Protein AF-A0A0F8WJ36-F1 (afdb_monomer_lite)

Radius of gyration: 27.22 Å; chains: 1; bounding box: 54×34×67 Å

Structure (mmCIF, N/CA/C/O backbone):
data_AF-A0A0F8WJ36-F1
#
_entry.id   AF-A0A0F8WJ36-F1
#
loop_
_atom_site.group_PDB
_atom_site.id
_atom_site.type_symbol
_atom_site.label_atom_id
_atom_site.label_alt_id
_atom_site.label_comp_id
_atom_site.label_asym_id
_atom_site.label_entity_id
_atom_site.label_seq_id
_atom_site.pdbx_PDB_ins_code
_atom_site.Cartn_x
_atom_site.Cartn_y
_atom_site.Cartn_z
_atom_site.occupancy
_atom_site.B_iso_or_equiv
_atom_site.auth_seq_id
_atom_site.auth_comp_id
_atom_site.auth_asym_id
_atom_site.auth_atom_id
_atom_site.pdbx_PDB_model_num
ATOM 1 N N . SER A 1 1 ? 1.258 4.606 -22.922 1.00 67.69 1 SER A N 1
ATOM 2 C CA . SER A 1 1 ? 2.013 5.870 -22.879 1.00 67.69 1 SER A CA 1
ATOM 3 C C . SER A 1 1 ? 3.452 5.574 -23.246 1.00 67.69 1 SER A C 1
ATOM 5 O O . SER A 1 1 ? 3.884 4.464 -22.955 1.00 67.69 1 SER A O 1
ATOM 7 N N . ALA A 1 2 ? 4.162 6.506 -23.883 1.00 77.12 2 ALA A N 1
ATOM 8 C CA . ALA A 1 2 ? 5.625 6.499 -23.857 1.00 77.12 2 ALA A CA 1
ATOM 9 C C . ALA A 1 2 ? 6.079 7.226 -22.583 1.00 77.12 2 ALA A C 1
ATOM 11 O O . ALA A 1 2 ? 5.442 8.212 -22.193 1.00 77.12 2 ALA A O 1
ATOM 12 N N . VAL A 1 3 ? 7.095 6.696 -21.912 1.00 84.62 3 VAL A N 1
ATOM 13 C CA . VAL A 1 3 ? 7.673 7.235 -20.680 1.00 84.62 3 VAL A CA 1
ATOM 14 C C . VAL A 1 3 ? 9.186 7.197 -20.817 1.00 84.62 3 VAL A C 1
ATOM 16 O O . VAL A 1 3 ? 9.746 6.136 -21.085 1.00 84.62 3 VAL A O 1
ATOM 19 N N . ASP A 1 4 ? 9.829 8.335 -20.578 1.00 86.56 4 ASP A N 1
ATOM 20 C CA . ASP A 1 4 ? 11.285 8.414 -20.531 1.00 86.56 4 ASP A CA 1
ATOM 21 C C . ASP A 1 4 ? 11.765 8.002 -19.140 1.00 86.56 4 ASP A C 1
ATOM 23 O O . ASP A 1 4 ? 11.337 8.557 -18.121 1.00 86.56 4 ASP A O 1
ATOM 27 N N . LEU A 1 5 ? 12.666 7.026 -19.094 1.00 89.12 5 LEU A N 1
ATOM 28 C CA . LEU A 1 5 ? 13.271 6.532 -17.868 1.00 89.12 5 LEU A CA 1
ATOM 29 C C . LEU A 1 5 ? 14.781 6.724 -17.937 1.00 89.12 5 LEU A C 1
ATOM 31 O O . LEU A 1 5 ? 15.457 6.177 -18.803 1.00 89.12 5 LEU A O 1
ATOM 35 N N . THR A 1 6 ? 15.322 7.490 -16.993 1.00 89.88 6 THR A N 1
ATOM 36 C CA . THR A 1 6 ? 16.771 7.574 -16.805 1.00 89.88 6 THR A CA 1
ATOM 37 C C . THR A 1 6 ? 17.245 6.366 -16.009 1.00 89.88 6 THR A C 1
ATOM 39 O O . THR A 1 6 ? 16.792 6.141 -14.885 1.00 89.88 6 THR A O 1
ATOM 42 N N . VAL A 1 7 ? 18.184 5.608 -16.565 1.00 88.75 7 VAL A N 1
ATOM 43 C CA . VAL A 1 7 ? 18.811 4.472 -15.890 1.00 88.75 7 VAL A CA 1
ATOM 44 C C . VAL A 1 7 ? 19.743 5.011 -14.811 1.00 88.75 7 VAL A C 1
ATOM 46 O O . VAL A 1 7 ? 20.735 5.677 -15.103 1.00 88.75 7 VAL A O 1
ATOM 49 N N . VAL A 1 8 ? 19.424 4.764 -13.542 1.00 89.12 8 VAL A N 1
ATOM 50 C CA . VAL A 1 8 ? 20.198 5.319 -12.417 1.00 89.12 8 VAL A CA 1
ATOM 51 C C . VAL A 1 8 ? 21.334 4.382 -12.020 1.00 89.12 8 VAL A C 1
ATOM 53 O O . VAL A 1 8 ? 22.428 4.837 -11.689 1.00 89.12 8 VAL A O 1
ATOM 56 N N . GLU A 1 9 ? 21.092 3.075 -12.079 1.00 91.25 9 GLU A N 1
ATOM 57 C CA . GLU A 1 9 ? 22.050 2.034 -11.716 1.00 91.25 9 GLU A CA 1
ATOM 58 C C . GLU A 1 9 ? 21.708 0.733 -12.458 1.00 91.25 9 GLU A C 1
ATOM 60 O O . GLU A 1 9 ? 20.568 0.517 -12.849 1.00 91.25 9 GLU A O 1
ATOM 65 N N . LEU A 1 10 ? 22.685 -0.143 -12.683 1.00 92.00 10 LEU A N 1
ATOM 66 C CA . LEU A 1 10 ? 22.452 -1.451 -13.307 1.00 92.00 10 LEU A CA 1
ATOM 67 C C . LEU A 1 10 ? 22.218 -2.526 -12.239 1.00 92.00 10 LEU A C 1
ATOM 69 O O . LEU A 1 10 ? 22.740 -2.438 -11.130 1.00 92.00 10 LEU A O 1
ATOM 73 N N . GLY A 1 11 ? 21.464 -3.572 -12.573 1.00 92.31 11 GLY A N 1
ATOM 74 C CA . GLY A 1 11 ? 21.211 -4.703 -11.674 1.00 92.31 11 GLY A CA 1
ATOM 75 C C . GLY A 1 11 ? 20.203 -4.427 -10.553 1.00 92.31 11 GLY A C 1
ATOM 76 O O . GLY A 1 11 ? 20.044 -5.267 -9.666 1.00 92.31 11 GLY A O 1
ATOM 77 N N . ILE A 1 12 ? 19.508 -3.286 -10.595 1.00 93.31 12 ILE A N 1
ATOM 78 C CA . ILE A 1 12 ? 18.406 -2.951 -9.687 1.00 93.31 12 ILE A CA 1
ATOM 79 C C . ILE A 1 12 ? 17.092 -2.786 -10.454 1.00 93.31 12 ILE A C 1
ATOM 81 O O . ILE A 1 12 ? 17.078 -2.458 -11.642 1.00 93.31 12 ILE A O 1
ATOM 85 N N . TRP A 1 13 ? 15.981 -3.000 -9.755 1.00 95.44 13 TRP A N 1
ATOM 86 C CA . TRP A 1 13 ? 14.649 -2.739 -10.290 1.00 95.44 13 TRP A CA 1
ATOM 87 C C . TRP A 1 13 ? 14.355 -1.240 -10.313 1.00 95.44 13 TRP A C 1
ATOM 89 O O . TRP A 1 13 ? 14.558 -0.546 -9.316 1.00 95.44 13 TRP A O 1
ATOM 99 N N . HIS A 1 14 ? 13.840 -0.770 -11.443 1.00 94.12 14 HIS A N 1
ATOM 100 C CA . HIS A 1 14 ? 13.329 0.578 -11.650 1.00 94.12 14 HIS A CA 1
ATOM 101 C C . HIS A 1 14 ? 11.823 0.508 -11.867 1.00 94.12 14 HIS A C 1
ATOM 103 O O . HIS A 1 14 ? 11.325 -0.402 -12.531 1.00 94.12 14 HIS A O 1
ATOM 109 N N . GLU A 1 15 ? 11.103 1.479 -11.322 1.00 94.69 15 GLU A N 1
ATOM 110 C CA . GLU A 1 15 ? 9.662 1.609 -11.505 1.00 94.69 15 GLU A CA 1
ATOM 111 C C . GLU A 1 15 ? 9.346 2.363 -12.798 1.00 94.69 15 GLU A C 1
ATOM 113 O O . GLU A 1 15 ? 9.929 3.412 -13.078 1.00 94.69 15 GLU A O 1
ATOM 118 N N . ILE A 1 16 ? 8.394 1.844 -13.574 1.00 92.94 16 ILE A N 1
ATOM 119 C CA . ILE A 1 16 ? 7.872 2.508 -14.769 1.00 92.94 16 ILE A CA 1
ATOM 120 C C . ILE A 1 16 ? 6.636 3.305 -14.347 1.00 92.94 16 ILE A C 1
ATOM 122 O O . ILE A 1 16 ? 5.550 2.750 -14.169 1.00 92.94 16 ILE A O 1
ATOM 126 N N . LEU A 1 17 ? 6.821 4.610 -14.160 1.00 91.38 17 LEU A N 1
ATOM 127 C CA . LEU A 1 17 ? 5.766 5.528 -13.731 1.00 91.38 17 LEU A CA 1
ATOM 128 C C . LEU A 1 17 ? 4.908 5.955 -14.925 1.00 91.38 17 LEU A C 1
ATOM 130 O O . LEU A 1 17 ? 5.444 6.399 -15.938 1.00 91.38 17 LEU A O 1
ATOM 134 N N . ASP A 1 18 ? 3.581 5.890 -14.814 1.00 87.56 18 ASP A N 1
ATOM 135 C CA . ASP A 1 18 ? 2.716 6.466 -15.842 1.00 87.56 18 ASP A CA 1
ATOM 136 C C . ASP A 1 18 ? 2.836 7.993 -15.857 1.00 87.56 18 ASP A C 1
ATOM 138 O O . ASP A 1 18 ? 2.776 8.667 -14.828 1.00 87.56 18 ASP A O 1
ATOM 142 N N . ALA A 1 19 ? 2.968 8.561 -17.052 1.00 84.06 19 ALA A N 1
ATOM 143 C CA . ALA A 1 19 ? 3.168 9.995 -17.225 1.00 84.06 19 ALA A CA 1
ATOM 144 C C . ALA A 1 19 ? 1.943 10.835 -16.810 1.00 84.06 19 ALA A C 1
ATOM 146 O O . ALA A 1 19 ? 2.072 12.046 -16.616 1.00 84.06 19 ALA A O 1
ATOM 147 N N . ALA A 1 20 ? 0.751 10.233 -16.705 1.00 85.62 20 ALA A N 1
ATOM 148 C CA . ALA A 1 20 ? -0.474 10.959 -16.380 1.00 85.62 20 ALA A CA 1
ATOM 149 C C . ALA A 1 20 ? -0.627 11.243 -14.878 1.00 85.62 20 ALA A C 1
ATOM 151 O O . ALA A 1 20 ? -1.114 12.317 -14.514 1.00 85.62 20 ALA A O 1
ATOM 152 N N . ASP A 1 21 ? -0.229 10.307 -14.014 1.00 85.81 21 ASP A N 1
ATOM 153 C CA . ASP A 1 21 ? -0.456 10.388 -12.566 1.00 85.81 21 ASP A CA 1
ATOM 154 C C . ASP A 1 21 ? 0.748 9.997 -11.693 1.00 85.81 21 ASP A C 1
ATOM 156 O O . ASP A 1 21 ? 0.694 10.170 -10.472 1.00 85.81 21 ASP A O 1
ATOM 160 N N . GLY A 1 22 ? 1.849 9.544 -12.298 1.00 86.50 22 GLY A N 1
ATOM 161 C CA . GLY A 1 22 ? 3.070 9.160 -11.599 1.00 86.50 22 GLY A CA 1
ATOM 162 C C . GLY A 1 22 ? 2.942 7.872 -10.788 1.00 86.50 22 GLY A C 1
ATOM 163 O O . GLY A 1 22 ? 3.703 7.697 -9.838 1.00 86.50 22 GLY A O 1
ATOM 164 N N . GLN A 1 23 ? 1.977 7.005 -11.103 1.00 88.56 23 GLN A N 1
ATOM 165 C CA . GLN A 1 23 ? 1.779 5.716 -10.437 1.00 88.56 23 GLN A CA 1
ATOM 166 C C . GLN A 1 23 ? 2.356 4.559 -11.258 1.00 88.56 23 GLN A C 1
ATOM 168 O O . GLN A 1 23 ? 2.583 4.675 -12.461 1.00 88.56 23 GLN A O 1
ATOM 173 N N . VAL A 1 24 ? 2.570 3.421 -10.598 1.00 90.31 24 VAL A N 1
ATOM 174 C CA . VAL A 1 24 ? 3.025 2.181 -11.238 1.00 90.31 24 VAL A CA 1
ATOM 175 C C . VAL A 1 24 ? 1.836 1.255 -11.470 1.00 90.31 24 VAL A C 1
ATOM 177 O O . VAL A 1 24 ? 1.006 1.054 -10.580 1.00 90.31 24 VAL A O 1
ATOM 180 N N . TYR A 1 25 ? 1.778 0.658 -12.657 1.00 90.19 25 TYR A N 1
ATOM 181 C CA . TYR A 1 25 ? 0.712 -0.249 -13.070 1.00 90.19 25 TYR A CA 1
ATOM 182 C C . TYR A 1 25 ? 1.269 -1.522 -13.687 1.00 90.19 25 TYR A C 1
ATOM 184 O O . TYR A 1 25 ? 2.426 -1.584 -14.099 1.00 90.19 25 TYR A O 1
ATOM 192 N N . ASN A 1 26 ? 0.404 -2.522 -13.829 1.00 91.44 26 ASN A N 1
ATOM 193 C CA . ASN A 1 26 ? 0.688 -3.617 -14.735 1.00 91.44 26 ASN A CA 1
ATOM 194 C C . ASN A 1 26 ? 0.714 -3.119 -16.188 1.00 91.44 26 ASN A C 1
ATOM 196 O O . ASN A 1 26 ? -0.026 -2.217 -16.586 1.00 91.44 26 ASN A O 1
ATOM 200 N N . LEU A 1 27 ? 1.566 -3.734 -16.997 1.00 91.88 27 LEU A N 1
ATOM 201 C CA . LEU A 1 27 ? 1.874 -3.293 -18.349 1.00 91.88 27 LEU A CA 1
ATOM 202 C C . LEU A 1 27 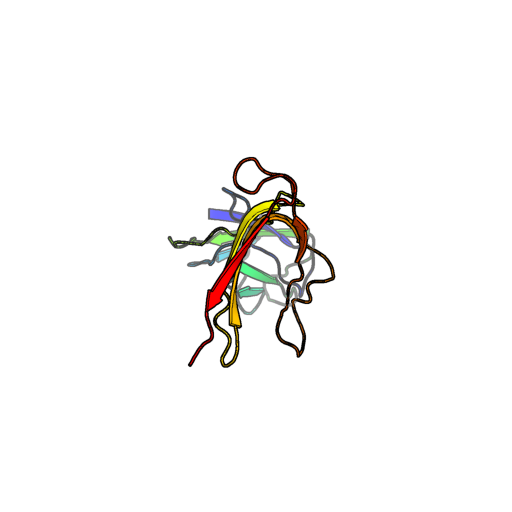? 1.606 -4.409 -19.359 1.00 91.88 27 LEU A C 1
ATOM 204 O O . LEU A 1 27 ? 1.731 -5.599 -19.076 1.00 91.88 27 LEU A O 1
ATOM 208 N N . THR A 1 28 ? 1.255 -4.019 -20.580 1.00 90.75 28 THR A N 1
ATOM 209 C CA . THR A 1 28 ? 1.123 -4.914 -21.735 1.00 90.75 28 THR A CA 1
ATOM 210 C C . THR A 1 28 ? 1.721 -4.263 -22.976 1.00 90.75 28 THR A C 1
ATOM 212 O O . THR A 1 28 ? 1.737 -3.038 -23.087 1.00 90.75 28 THR A O 1
ATOM 215 N N . GLY A 1 29 ? 2.214 -5.077 -23.917 1.00 87.50 29 GLY A N 1
ATOM 216 C CA . GLY A 1 29 ? 2.792 -4.577 -25.170 1.00 87.50 29 GLY A CA 1
ATOM 217 C C . GLY A 1 29 ? 3.960 -3.615 -24.944 1.00 87.50 29 GLY A C 1
ATOM 218 O O . GLY A 1 29 ? 3.964 -2.536 -25.527 1.00 87.50 29 GLY A O 1
ATOM 219 N N . VAL A 1 30 ? 4.883 -3.983 -24.050 1.00 89.12 30 VAL A N 1
ATOM 220 C CA . VAL A 1 30 ? 6.032 -3.148 -23.686 1.00 89.12 30 VAL A CA 1
ATOM 221 C C . VAL A 1 30 ? 7.094 -3.208 -24.781 1.00 89.12 30 VAL A C 1
ATOM 223 O O . VAL A 1 30 ? 7.419 -4.284 -25.281 1.00 89.12 30 VAL A O 1
ATOM 226 N N . SER A 1 31 ? 7.639 -2.050 -25.135 1.00 88.94 31 SER A N 1
ATOM 227 C CA . SER A 1 31 ? 8.828 -1.914 -25.971 1.00 88.94 31 SER A CA 1
ATOM 228 C C . SER A 1 31 ? 9.761 -0.874 -25.370 1.00 88.94 31 SER A C 1
ATOM 230 O O . SER A 1 31 ? 9.295 0.172 -24.917 1.00 88.94 31 SER A O 1
ATOM 232 N N . VAL A 1 32 ? 11.061 -1.158 -25.407 1.00 87.75 32 VAL A N 1
ATOM 233 C CA . VAL A 1 32 ? 12.111 -0.291 -24.868 1.00 87.75 32 VAL A CA 1
ATOM 234 C C . VAL A 1 32 ? 13.059 0.084 -25.999 1.00 87.75 32 VAL A C 1
ATOM 236 O O . VAL A 1 32 ? 13.526 -0.785 -26.742 1.00 87.75 32 VAL A O 1
ATOM 239 N N . THR A 1 33 ? 13.327 1.372 -26.141 1.00 86.19 33 THR A N 1
ATOM 240 C CA . THR A 1 33 ? 14.268 1.919 -27.121 1.00 86.19 33 THR A CA 1
ATOM 241 C C . THR A 1 33 ? 15.182 2.925 -26.450 1.00 86.19 33 THR A C 1
ATOM 243 O O . THR A 1 33 ? 14.787 3.586 -25.496 1.00 86.19 33 THR A O 1
ATOM 246 N N . ASP A 1 34 ? 16.407 3.037 -26.943 1.00 79.75 34 ASP A N 1
ATOM 247 C CA . ASP A 1 34 ? 17.307 4.120 -26.548 1.00 79.75 34 ASP A CA 1
ATOM 248 C C . ASP A 1 34 ? 16.799 5.470 -27.095 1.00 79.75 34 ASP A C 1
ATOM 250 O O . ASP A 1 34 ? 16.344 5.521 -28.242 1.00 79.75 34 ASP A O 1
ATOM 254 N N . ASP A 1 35 ? 16.877 6.552 -26.312 1.00 70.19 35 ASP A N 1
ATOM 255 C CA . ASP A 1 35 ? 16.490 7.924 -26.704 1.00 70.19 35 ASP A CA 1
ATOM 256 C C . ASP A 1 35 ? 17.585 8.613 -27.553 1.00 70.19 35 ASP A C 1
ATOM 258 O O . ASP A 1 35 ? 17.900 9.800 -27.427 1.00 70.19 35 ASP A O 1
ATOM 262 N N . GLU A 1 36 ? 18.217 7.849 -28.445 1.00 71.88 36 GLU A N 1
ATOM 263 C CA . GLU A 1 36 ? 19.211 8.353 -29.386 1.00 71.88 36 GLU A CA 1
ATOM 264 C C . GLU A 1 36 ? 18.596 8.687 -30.756 1.00 71.88 36 GLU A C 1
ATOM 266 O O . GLU A 1 36 ? 17.628 8.091 -31.225 1.00 71.88 36 GLU A O 1
ATOM 271 N N . VAL A 1 37 ? 19.232 9.617 -31.486 1.00 60.03 37 VAL A N 1
ATOM 272 C CA . VAL A 1 37 ? 18.837 10.045 -32.851 1.00 60.03 37 VAL A CA 1
ATOM 273 C C . VAL A 1 37 ? 18.814 8.872 -33.855 1.00 60.03 37 VAL A C 1
ATOM 275 O O . VAL A 1 37 ? 18.252 8.973 -34.948 1.00 60.03 37 VAL A O 1
ATOM 278 N N . SER A 1 38 ? 19.438 7.746 -33.515 1.00 67.38 38 SER A N 1
ATOM 279 C CA . SER A 1 38 ? 19.333 6.467 -34.219 1.00 67.38 38 SER A CA 1
ATOM 280 C C . SER A 1 38 ? 19.119 5.358 -33.186 1.00 67.38 38 SER A C 1
ATOM 282 O O . SER A 1 38 ? 20.095 4.733 -32.780 1.00 67.38 38 SER A O 1
ATOM 284 N N . PRO A 1 39 ? 17.866 5.128 -32.756 1.00 68.88 39 PRO A N 1
ATOM 285 C CA . PRO A 1 39 ? 17.576 4.277 -31.612 1.00 68.88 39 PRO A CA 1
ATOM 286 C C . PRO A 1 39 ? 18.017 2.841 -31.888 1.00 68.88 39 PRO A C 1
ATOM 288 O O . PRO A 1 39 ? 17.654 2.241 -32.910 1.00 68.88 39 PRO A O 1
ATOM 291 N N . VAL A 1 40 ? 18.801 2.284 -30.969 1.00 73.25 40 VAL A N 1
ATOM 292 C CA . VAL A 1 40 ? 19.113 0.856 -30.949 1.00 73.25 40 VAL A CA 1
ATOM 293 C C . VAL A 1 40 ? 17.979 0.145 -30.218 1.00 73.25 40 VAL A C 1
ATOM 295 O O . VAL A 1 40 ? 17.514 0.592 -29.170 1.00 73.25 40 VAL A O 1
ATOM 298 N N . ALA A 1 41 ? 17.487 -0.947 -30.804 1.00 73.31 41 ALA A N 1
ATOM 299 C CA . ALA A 1 41 ? 16.481 -1.767 -30.146 1.00 73.31 41 ALA A CA 1
ATOM 300 C C . ALA A 1 41 ? 17.117 -2.461 -28.939 1.00 73.31 41 ALA A C 1
ATOM 302 O O . ALA A 1 41 ? 18.095 -3.191 -29.098 1.00 73.31 41 ALA A O 1
ATOM 303 N N . ILE A 1 42 ? 16.533 -2.236 -27.768 1.00 86.56 42 ILE A N 1
ATOM 304 C CA . ILE A 1 42 ? 16.932 -2.873 -26.521 1.00 86.56 42 ILE A CA 1
ATOM 305 C C . ILE A 1 42 ? 16.066 -4.129 -26.355 1.00 86.56 42 ILE A C 1
ATOM 307 O O . ILE A 1 42 ? 14.837 -4.072 -26.475 1.00 86.56 42 ILE A O 1
ATOM 311 N N . VAL A 1 43 ? 16.690 -5.281 -26.117 1.00 88.75 43 VAL A N 1
ATOM 312 C CA . VAL A 1 43 ? 16.044 -6.597 -26.194 1.00 88.75 43 VAL A CA 1
ATOM 313 C C . VAL A 1 43 ? 15.790 -7.174 -24.799 1.00 88.75 43 VAL A C 1
ATOM 315 O O . VAL A 1 43 ? 16.682 -7.281 -23.958 1.00 88.75 43 VAL A O 1
ATOM 318 N N . GLU A 1 44 ? 14.547 -7.592 -24.555 1.00 89.94 44 GLU A N 1
ATOM 319 C CA . GLU A 1 44 ? 14.158 -8.264 -23.313 1.00 89.94 44 GLU A CA 1
ATOM 320 C C . GLU A 1 44 ? 14.873 -9.618 -23.166 1.00 89.94 44 GLU A C 1
ATOM 322 O O . GLU A 1 44 ? 14.967 -10.396 -24.115 1.00 89.94 44 GLU A O 1
ATOM 327 N N . ASN A 1 45 ? 15.300 -9.939 -21.947 1.00 91.06 45 ASN A N 1
ATOM 328 C CA . ASN A 1 45 ? 16.129 -11.082 -21.547 1.00 91.06 45 ASN A CA 1
ATOM 329 C C . ASN A 1 45 ? 17.582 -11.053 -22.045 1.00 91.06 45 ASN A C 1
ATOM 331 O O . ASN A 1 45 ? 18.332 -11.976 -21.725 1.00 91.06 45 ASN A O 1
ATOM 335 N N . GLU A 1 46 ? 17.989 -10.018 -22.782 1.00 90.38 46 GLU A N 1
ATOM 336 C CA . GLU A 1 46 ? 19.390 -9.784 -23.148 1.00 90.38 46 GLU A CA 1
ATOM 337 C C . GLU A 1 46 ? 19.922 -8.521 -22.464 1.00 90.38 46 GLU A C 1
ATOM 339 O O . GLU A 1 46 ? 20.923 -8.583 -21.759 1.00 90.38 46 GLU A O 1
ATOM 344 N N . ASP A 1 47 ? 19.212 -7.400 -22.595 1.00 89.25 47 ASP A N 1
ATOM 345 C CA . ASP A 1 47 ? 19.619 -6.105 -22.038 1.00 89.25 47 ASP A CA 1
ATOM 346 C C . ASP A 1 47 ? 18.858 -5.753 -20.746 1.00 89.25 47 ASP A C 1
ATOM 348 O O . ASP A 1 47 ? 19.378 -5.044 -19.877 1.00 89.25 47 ASP A O 1
ATOM 352 N N . TYR A 1 48 ? 17.631 -6.270 -20.597 1.00 92.50 48 TYR A N 1
ATOM 353 C CA . TYR A 1 48 ? 16.783 -6.068 -19.418 1.00 92.50 48 TYR A CA 1
ATOM 354 C C . TYR A 1 48 ? 15.867 -7.257 -19.113 1.00 92.50 48 TYR A C 1
ATOM 356 O O . TYR A 1 48 ? 15.581 -8.072 -19.984 1.00 92.50 48 TYR A O 1
ATOM 364 N N . ILE A 1 49 ? 15.347 -7.332 -17.888 1.00 94.75 49 ILE A N 1
ATOM 365 C CA . ILE A 1 49 ? 14.164 -8.132 -17.535 1.00 94.75 49 ILE A CA 1
ATOM 366 C C . ILE A 1 49 ? 13.023 -7.190 -17.165 1.00 94.75 49 ILE A C 1
ATOM 368 O O . ILE A 1 49 ? 13.222 -6.200 -16.459 1.00 94.75 49 ILE A O 1
ATOM 372 N N . LEU A 1 50 ? 11.820 -7.531 -17.619 1.00 95.00 50 LEU A N 1
ATOM 373 C CA . LEU A 1 50 ? 10.587 -6.825 -17.308 1.00 95.00 50 LEU A CA 1
ATOM 374 C C . LEU A 1 50 ? 9.720 -7.653 -16.352 1.00 95.00 50 LEU A C 1
ATOM 376 O O . LEU A 1 50 ? 9.362 -8.795 -16.637 1.00 95.00 50 LEU A O 1
ATOM 380 N N . ASP A 1 51 ? 9.306 -7.040 -15.249 1.00 96.12 51 ASP A N 1
ATOM 381 C CA . ASP A 1 51 ? 8.165 -7.488 -14.459 1.00 96.12 51 ASP A CA 1
ATOM 382 C C . ASP A 1 51 ? 6.940 -6.661 -14.860 1.00 96.12 51 ASP A C 1
ATOM 384 O O . ASP A 1 51 ? 6.629 -5.612 -14.293 1.00 96.12 51 ASP A O 1
ATOM 388 N N . ALA A 1 52 ? 6.232 -7.147 -15.877 1.00 92.12 52 ALA A N 1
ATOM 389 C CA . ALA A 1 52 ? 5.046 -6.483 -16.402 1.00 92.12 52 ALA A CA 1
ATOM 390 C C . ALA A 1 52 ? 3.860 -6.516 -15.424 1.00 92.12 52 ALA A C 1
ATOM 392 O O . ALA A 1 52 ? 2.907 -5.764 -15.608 1.00 92.12 52 ALA A O 1
ATOM 393 N N . VAL A 1 53 ? 3.879 -7.378 -14.402 1.00 91.25 53 VAL A N 1
ATOM 394 C CA . VAL A 1 53 ? 2.799 -7.457 -13.408 1.00 91.25 53 VAL A CA 1
ATOM 395 C C . VAL A 1 53 ? 2.926 -6.316 -12.407 1.00 91.25 53 VAL A C 1
ATOM 397 O O . VAL A 1 53 ? 1.917 -5.708 -12.058 1.00 91.25 53 VAL A O 1
ATOM 400 N N . HIS A 1 54 ? 4.153 -6.006 -11.991 1.00 91.50 54 HIS A N 1
ATOM 401 C CA . HIS A 1 54 ? 4.437 -4.938 -11.032 1.00 91.50 54 HIS A CA 1
ATOM 402 C C . HIS A 1 54 ? 4.936 -3.642 -11.680 1.00 91.50 54 HIS A C 1
ATOM 404 O O . HIS A 1 54 ? 5.218 -2.697 -10.955 1.00 91.50 54 HIS A O 1
ATOM 410 N N . GLY A 1 55 ? 5.047 -3.581 -13.012 1.00 93.31 55 GLY A N 1
ATOM 411 C CA . GLY A 1 55 ? 5.471 -2.380 -13.737 1.00 93.31 55 GLY A CA 1
ATOM 412 C C . GLY A 1 55 ? 6.931 -2.008 -13.488 1.00 93.31 55 GLY A C 1
ATOM 413 O O . GLY A 1 55 ? 7.256 -0.826 -13.376 1.00 93.31 55 GLY A O 1
ATOM 414 N N . GLN A 1 56 ? 7.807 -3.006 -13.360 1.00 95.44 56 GLN A N 1
ATOM 415 C CA . GLN A 1 56 ? 9.217 -2.805 -13.023 1.00 95.44 56 GLN A CA 1
ATOM 416 C C . GLN A 1 56 ? 10.144 -3.343 -14.110 1.00 95.44 56 GLN A C 1
ATOM 418 O O . GLN A 1 56 ? 9.838 -4.332 -14.773 1.00 95.44 56 GLN A O 1
ATOM 423 N N . ILE A 1 57 ? 11.305 -2.713 -14.267 1.00 94.88 57 ILE A N 1
ATOM 424 C CA . ILE A 1 57 ? 12.332 -3.097 -15.239 1.00 94.88 57 ILE A CA 1
ATOM 425 C C . ILE A 1 57 ? 13.720 -3.109 -14.596 1.00 94.88 57 ILE A C 1
ATOM 427 O O . ILE A 1 57 ? 14.050 -2.247 -13.783 1.00 94.88 57 ILE A O 1
ATOM 431 N N . LEU A 1 58 ? 14.540 -4.094 -14.946 1.00 94.31 58 LEU A N 1
ATOM 432 C CA . LEU A 1 58 ? 15.912 -4.239 -14.462 1.00 94.31 58 LEU A CA 1
ATOM 433 C C . LEU A 1 58 ? 16.858 -4.364 -15.652 1.00 94.31 58 LEU A C 1
ATOM 435 O O . LEU A 1 58 ? 16.679 -5.260 -16.468 1.00 94.31 58 LEU A O 1
ATOM 439 N N . PHE A 1 59 ? 17.875 -3.504 -15.720 1.00 93.50 59 PHE A N 1
ATOM 440 C CA . PHE A 1 59 ? 18.876 -3.474 -16.795 1.00 93.50 59 PHE A CA 1
ATOM 441 C C . PHE A 1 59 ? 20.181 -4.167 -16.382 1.00 93.50 59 PHE A C 1
ATOM 443 O O . PHE A 1 59 ? 20.629 -3.996 -15.245 1.00 93.50 59 PHE A O 1
ATOM 450 N N . PHE A 1 60 ? 20.813 -4.919 -17.289 1.00 88.31 60 PHE A N 1
ATOM 451 C CA . PHE A 1 60 ? 22.042 -5.683 -17.003 1.00 88.31 60 PHE A CA 1
ATOM 452 C C . PHE A 1 60 ? 23.333 -4.982 -17.440 1.00 88.31 60 PHE A C 1
ATOM 454 O O . PHE A 1 60 ? 24.358 -5.113 -16.772 1.00 88.31 60 PHE A O 1
ATOM 461 N N . GLY A 1 61 ? 23.278 -4.202 -18.525 1.00 81.06 61 GLY A N 1
ATOM 462 C CA . GLY A 1 61 ? 24.407 -3.438 -19.076 1.00 81.06 61 GLY A CA 1
ATOM 463 C C . GLY A 1 61 ? 25.523 -4.266 -19.728 1.00 81.06 61 GLY A C 1
ATOM 464 O O . GLY A 1 61 ? 26.530 -3.700 -20.148 1.00 81.06 61 GLY A O 1
ATOM 465 N N . ASP A 1 62 ? 25.370 -5.588 -19.829 1.00 83.31 62 ASP A N 1
ATOM 466 C CA . ASP A 1 62 ? 26.287 -6.511 -20.514 1.00 83.31 62 ASP A CA 1
ATOM 467 C C . ASP A 1 62 ? 25.694 -7.140 -21.791 1.00 83.31 62 ASP A C 1
ATOM 469 O O . ASP A 1 62 ? 26.343 -7.974 -22.432 1.00 83.31 62 ASP A O 1
ATOM 473 N N . GLY A 1 63 ? 24.487 -6.718 -22.177 1.00 77.38 63 GLY A N 1
ATOM 474 C CA . GLY A 1 63 ? 23.805 -7.141 -23.394 1.00 77.38 63 GLY A CA 1
ATOM 475 C C . GLY A 1 63 ? 24.293 -6.432 -24.6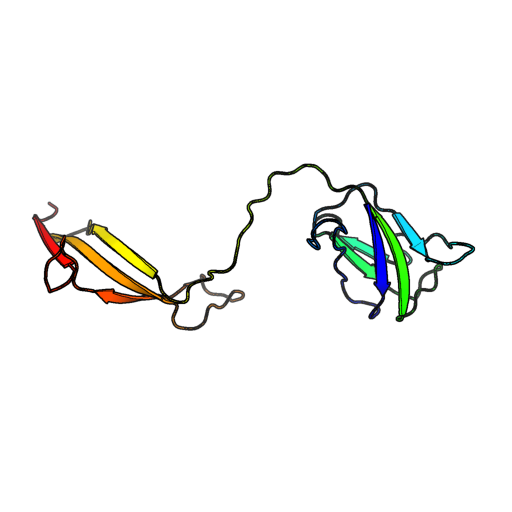72 1.00 77.38 63 GLY A C 1
ATOM 476 O O . GLY A 1 63 ? 25.196 -5.586 -24.636 1.00 77.38 63 GLY A O 1
ATOM 477 N N . PRO A 1 64 ? 23.761 -6.820 -25.848 1.00 76.19 64 PRO A N 1
ATOM 478 C CA .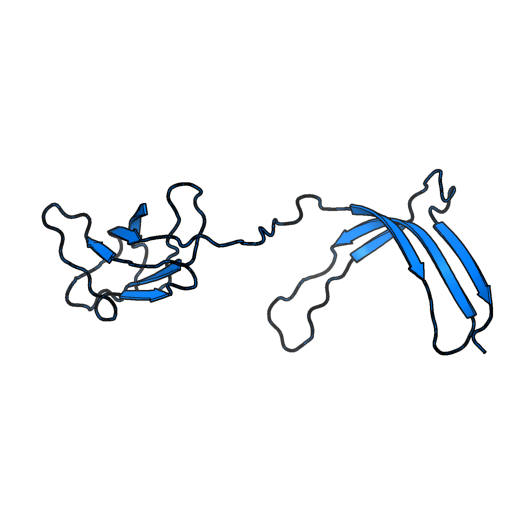 PRO A 1 64 ? 24.133 -6.235 -27.137 1.00 76.19 64 PRO A CA 1
ATOM 479 C C . PRO A 1 64 ? 23.746 -4.755 -27.275 1.00 76.19 64 PRO A C 1
ATOM 481 O O . PRO A 1 64 ? 24.433 -4.020 -27.992 1.00 76.19 64 PRO A O 1
ATOM 484 N N . GLY A 1 65 ? 22.675 -4.322 -26.610 1.00 76.19 65 GLY A N 1
ATOM 485 C CA . GLY A 1 65 ? 22.342 -2.924 -26.387 1.00 76.19 65 GLY A CA 1
ATOM 486 C C . GLY A 1 65 ? 23.068 -2.450 -25.137 1.00 76.19 65 GLY A C 1
ATOM 487 O O . GLY A 1 65 ? 22.597 -2.651 -24.021 1.00 76.19 65 GLY A O 1
ATOM 488 N N . LEU A 1 66 ? 24.246 -1.849 -25.312 1.00 81.31 66 LEU A N 1
ATOM 489 C CA . LEU A 1 66 ? 25.015 -1.335 -24.184 1.00 81.31 66 LEU A CA 1
ATOM 490 C C . LEU A 1 66 ? 24.225 -0.216 -23.496 1.00 81.31 66 LEU A C 1
ATOM 492 O O . LEU A 1 66 ? 24.123 0.874 -24.043 1.00 81.31 66 LEU A O 1
ATOM 496 N N . ILE A 1 67 ? 23.724 -0.499 -22.296 1.00 85.25 67 ILE A N 1
ATOM 497 C CA . ILE A 1 67 ? 23.079 0.476 -21.417 1.00 85.25 67 ILE A CA 1
ATOM 498 C C . ILE A 1 67 ? 24.035 0.780 -20.277 1.00 85.25 67 ILE A C 1
ATOM 500 O O . ILE A 1 67 ? 24.511 -0.128 -19.585 1.00 85.25 67 ILE A O 1
ATOM 504 N N . VAL A 1 68 ? 24.287 2.057 -20.044 1.00 87.62 68 VAL A N 1
ATOM 505 C CA . VAL A 1 68 ? 25.050 2.543 -18.904 1.00 87.62 68 VAL A CA 1
ATOM 506 C C . VAL A 1 68 ? 24.175 3.407 -17.997 1.00 87.62 68 VAL A C 1
ATOM 508 O O . VAL A 1 68 ? 23.187 4.000 -18.431 1.00 87.62 68 VAL A O 1
ATOM 511 N N . PRO A 1 69 ? 24.519 3.514 -16.702 1.00 87.31 69 PRO A N 1
ATOM 512 C CA . PRO A 1 69 ? 23.909 4.521 -15.849 1.00 87.31 69 PRO A CA 1
ATOM 513 C C . PRO A 1 69 ? 24.027 5.900 -16.502 1.00 87.31 69 PRO A C 1
ATOM 515 O O . PRO A 1 69 ? 25.080 6.221 -17.051 1.00 87.31 69 PRO A O 1
ATOM 518 N N . THR A 1 70 ? 22.987 6.719 -16.369 1.00 87.00 70 THR A N 1
ATOM 519 C CA . THR A 1 70 ? 22.733 8.014 -17.031 1.00 87.00 70 THR A CA 1
ATOM 520 C C . THR A 1 70 ? 22.084 7.967 -18.410 1.00 87.00 70 THR A C 1
ATOM 522 O O . THR A 1 70 ? 21.580 9.010 -18.833 1.00 87.00 70 THR A O 1
ATOM 525 N N . ASP A 1 71 ? 22.010 6.802 -19.056 1.00 88.38 71 ASP A N 1
ATOM 526 C CA . ASP A 1 71 ? 21.262 6.672 -20.307 1.00 88.38 71 ASP A CA 1
ATOM 527 C C . ASP A 1 71 ? 19.769 6.913 -20.070 1.00 88.38 71 ASP A C 1
ATOM 529 O O . ASP A 1 71 ? 19.225 6.623 -18.996 1.00 88.38 71 ASP A O 1
ATOM 533 N N . VAL A 1 72 ? 19.106 7.468 -21.080 1.00 88.69 72 VAL A N 1
ATOM 534 C CA . VAL A 1 72 ? 17.660 7.682 -21.089 1.00 88.69 72 VAL A CA 1
ATOM 535 C C . VAL A 1 72 ? 17.064 6.708 -22.086 1.00 88.69 72 VAL A C 1
ATOM 537 O O . VAL A 1 72 ? 17.440 6.700 -23.253 1.00 88.69 72 VAL A O 1
ATOM 540 N N . VAL A 1 73 ? 16.140 5.880 -21.614 1.00 89.19 73 VAL A N 1
ATOM 541 C CA . VAL A 1 73 ? 15.416 4.934 -22.457 1.00 89.19 73 VAL A CA 1
ATOM 542 C C . VAL A 1 73 ? 13.955 5.348 -22.554 1.00 89.19 73 VAL A C 1
ATOM 544 O O . VAL A 1 73 ? 13.330 5.709 -21.555 1.00 89.19 73 VAL A O 1
ATOM 547 N N . GLU A 1 74 ? 13.399 5.270 -23.756 1.00 90.06 74 GLU A N 1
ATOM 548 C CA . GLU A 1 74 ? 11.972 5.443 -23.994 1.00 90.06 74 GLU A CA 1
ATOM 549 C C . GLU A 1 74 ? 11.279 4.087 -23.817 1.00 90.06 74 GLU A C 1
ATOM 551 O O . GLU A 1 74 ? 11.564 3.105 -24.511 1.00 90.06 74 GLU A O 1
ATOM 556 N N . ILE A 1 75 ? 10.343 4.024 -22.872 1.00 89.00 75 ILE A N 1
ATOM 557 C CA . ILE A 1 75 ? 9.519 2.848 -22.606 1.00 89.00 75 ILE A CA 1
ATOM 558 C C . ILE A 1 75 ? 8.108 3.135 -23.100 1.00 89.00 75 ILE A C 1
ATOM 560 O O . ILE A 1 75 ? 7.381 3.951 -22.534 1.00 89.00 75 ILE A O 1
ATOM 564 N N . THR A 1 76 ? 7.678 2.421 -24.135 1.00 89.50 76 THR A N 1
ATOM 565 C CA . THR A 1 76 ? 6.287 2.454 -24.596 1.00 89.50 76 THR A CA 1
ATOM 566 C C . THR A 1 76 ? 5.537 1.244 -24.063 1.00 89.50 76 THR A C 1
ATOM 568 O O . THR A 1 76 ? 5.946 0.109 -24.284 1.00 89.50 76 THR A O 1
ATOM 571 N N . ALA A 1 77 ? 4.415 1.478 -23.382 1.00 90.25 77 ALA A N 1
ATOM 572 C CA . ALA A 1 77 ? 3.579 0.418 -22.822 1.00 90.25 77 ALA A CA 1
ATOM 573 C C . ALA A 1 77 ? 2.081 0.756 -22.873 1.00 90.25 77 ALA A C 1
ATOM 575 O O . ALA A 1 77 ? 1.676 1.920 -22.958 1.00 90.25 77 ALA A O 1
ATOM 576 N N . THR A 1 78 ? 1.239 -0.274 -22.788 1.00 91.06 78 THR A N 1
ATOM 577 C CA . THR A 1 78 ? -0.217 -0.153 -22.631 1.00 91.06 78 THR A CA 1
ATOM 578 C C . THR A 1 78 ? -0.633 -0.572 -21.227 1.00 91.06 78 THR A C 1
ATOM 580 O O . THR A 1 78 ? -0.370 -1.702 -20.816 1.00 91.06 78 THR A O 1
ATOM 583 N N . ILE A 1 79 ? -1.334 0.318 -20.523 1.00 89.44 79 ILE A N 1
ATOM 584 C CA . ILE A 1 79 ? -1.928 0.040 -19.212 1.00 89.44 79 ILE A CA 1
ATOM 585 C C . ILE A 1 79 ? -3.328 -0.548 -19.445 1.00 89.44 79 ILE A C 1
ATOM 587 O O . ILE A 1 79 ? -4.167 0.112 -20.072 1.00 89.44 79 ILE A O 1
ATOM 591 N N . PRO A 1 80 ? -3.599 -1.792 -19.021 1.00 88.06 80 PRO A N 1
ATOM 592 C CA . PRO A 1 80 ? -4.922 -2.379 -19.153 1.00 88.06 80 PRO A CA 1
ATOM 593 C C . PRO A 1 80 ? -5.913 -1.698 -18.200 1.00 88.06 80 PRO A C 1
ATOM 595 O O . PRO A 1 80 ? -5.560 -1.237 -17.119 1.00 88.06 80 PRO A O 1
ATOM 598 N N . ALA A 1 81 ? -7.186 -1.653 -18.594 1.00 85.38 81 ALA A N 1
ATOM 599 C CA . ALA A 1 81 ? -8.238 -1.153 -17.719 1.00 85.38 81 ALA A CA 1
ATOM 600 C C . ALA A 1 81 ? -8.502 -2.161 -16.591 1.00 85.38 81 ALA A C 1
ATOM 602 O O . ALA A 1 81 ? -8.941 -3.280 -16.865 1.00 85.38 81 ALA A O 1
ATOM 603 N N . ASP A 1 82 ? -8.284 -1.749 -15.344 1.00 81.56 82 ASP A N 1
ATOM 604 C CA . ASP A 1 82 ? -8.557 -2.565 -14.161 1.00 81.56 82 ASP A CA 1
ATOM 605 C C . ASP A 1 82 ? -9.180 -1.731 -13.029 1.00 81.56 82 ASP A C 1
ATOM 607 O O . ASP A 1 82 ? -9.072 -0.503 -12.994 1.00 81.56 82 ASP A O 1
ATOM 611 N N . THR A 1 83 ? -9.876 -2.394 -12.106 1.00 80.31 83 THR A N 1
ATOM 612 C CA . THR A 1 83 ? -10.396 -1.771 -10.884 1.00 80.31 83 THR A CA 1
ATOM 613 C C . THR A 1 83 ? -9.421 -2.012 -9.745 1.00 80.31 83 THR A C 1
ATOM 615 O O . THR A 1 83 ? -9.425 -3.070 -9.118 1.00 80.31 83 THR A O 1
ATOM 618 N N . ILE A 1 84 ? -8.616 -0.999 -9.445 1.00 80.56 84 ILE A N 1
ATOM 619 C CA . ILE A 1 84 ? -7.633 -1.054 -8.364 1.00 80.56 84 ILE A CA 1
ATOM 620 C C . ILE A 1 84 ? -8.223 -0.379 -7.125 1.00 80.56 84 ILE A C 1
ATOM 622 O O . ILE A 1 84 ? -8.761 0.729 -7.190 1.00 80.56 84 ILE A O 1
ATOM 626 N N . LEU A 1 85 ? -8.135 -1.052 -5.977 1.00 81.75 85 LEU A N 1
ATOM 627 C CA . LEU A 1 85 ? -8.453 -0.435 -4.693 1.00 81.75 85 LEU A CA 1
ATOM 628 C C . LEU A 1 85 ? -7.307 0.494 -4.308 1.00 81.75 85 LEU A C 1
ATOM 630 O O . LEU A 1 85 ? -6.232 0.038 -3.926 1.00 81.75 85 LEU A O 1
ATOM 634 N N . GLN A 1 86 ? -7.550 1.798 -4.384 1.00 77.44 86 GLN A N 1
ATOM 635 C CA . GLN A 1 86 ? -6.601 2.775 -3.879 1.00 77.44 86 GLN A CA 1
ATOM 636 C C . GLN A 1 86 ? -6.551 2.680 -2.350 1.00 77.44 86 GLN A C 1
ATOM 638 O O . GLN A 1 86 ? -7.546 2.927 -1.662 1.00 77.44 86 GLN A O 1
ATOM 643 N N . VAL A 1 87 ? -5.388 2.304 -1.819 1.00 79.19 87 VAL A N 1
ATOM 644 C CA . VAL A 1 87 ? -5.121 2.302 -0.380 1.00 79.19 87 VAL A CA 1
ATOM 645 C C . VAL A 1 87 ? -4.273 3.525 -0.070 1.00 79.19 87 VAL A C 1
ATOM 647 O O . VAL A 1 87 ? -3.127 3.622 -0.494 1.00 79.19 87 VAL A O 1
ATOM 650 N N . GLU A 1 88 ? -4.843 4.473 0.665 1.00 76.69 88 GLU A N 1
ATOM 651 C CA . GLU A 1 88 ? -4.116 5.651 1.128 1.00 76.69 88 GLU A CA 1
ATOM 652 C C . GLU A 1 88 ? -3.631 5.453 2.564 1.00 76.69 88 GLU A C 1
ATOM 654 O O . GLU A 1 88 ? -4.329 4.890 3.414 1.00 76.69 88 GLU A O 1
ATOM 659 N N . GLY A 1 89 ? -2.431 5.962 2.848 1.00 72.69 89 GLY A N 1
ATOM 660 C CA . GLY A 1 89 ? -1.916 6.028 4.208 1.00 72.69 89 GLY A CA 1
ATOM 661 C C . GLY A 1 89 ? -2.838 6.853 5.109 1.00 72.69 89 GLY A C 1
ATOM 662 O O . GLY A 1 89 ? -3.387 7.881 4.706 1.00 72.69 89 GLY A O 1
ATOM 663 N N . GLY A 1 90 ? -3.006 6.416 6.358 1.00 75.31 90 GLY A N 1
ATOM 664 C CA . GLY A 1 90 ? -3.808 7.143 7.337 1.00 75.31 90 GLY A CA 1
ATOM 665 C C . GLY A 1 90 ? -3.267 8.558 7.557 1.00 75.31 90 GLY A C 1
ATOM 666 O O . GLY A 1 90 ? -2.200 8.741 8.129 1.00 75.31 90 GLY A O 1
ATOM 667 N N . THR A 1 91 ? -4.023 9.576 7.147 1.00 79.31 91 THR A N 1
ATOM 668 C CA . THR A 1 91 ? -3.600 10.990 7.239 1.00 79.31 91 THR A CA 1
ATOM 669 C C . THR A 1 91 ? -3.769 11.596 8.630 1.00 79.31 91 THR A C 1
ATOM 671 O O . THR A 1 91 ? -3.281 12.690 8.910 1.00 79.31 91 THR A O 1
ATOM 674 N N . GLN A 1 92 ? -4.491 10.911 9.514 1.00 80.75 92 GLN A N 1
ATOM 675 C CA . GLN A 1 92 ? -4.801 11.397 10.851 1.00 80.75 92 GLN A CA 1
ATOM 676 C C . GLN A 1 92 ? -4.135 10.512 11.905 1.00 80.75 92 GLN A C 1
ATOM 678 O O . GLN A 1 92 ? -4.446 9.321 11.969 1.00 80.75 92 GLN A O 1
ATOM 683 N N . PRO A 1 93 ? -3.315 11.092 12.801 1.00 80.81 93 PRO A N 1
ATO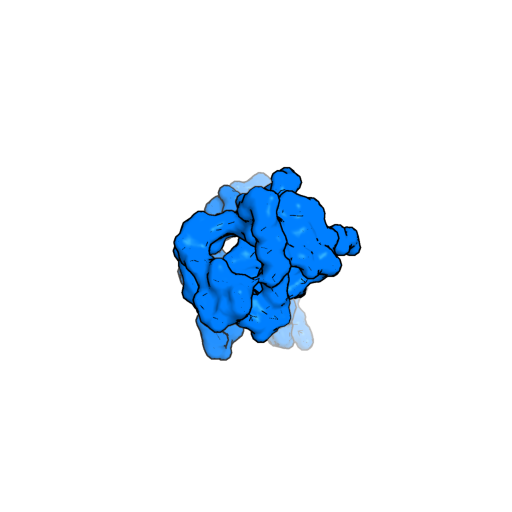M 684 C CA . PRO A 1 93 ? -2.574 10.332 13.808 1.00 80.81 93 PRO A CA 1
ATOM 685 C C . PRO A 1 93 ? -3.470 9.761 14.915 1.00 80.81 93 PRO A C 1
ATOM 687 O O . PRO A 1 93 ? -3.029 8.944 15.714 1.00 80.81 93 PRO A O 1
ATOM 690 N N . GLN A 1 94 ? -4.726 10.208 15.000 1.00 88.25 94 GLN A N 1
ATOM 691 C CA . GLN A 1 94 ? -5.670 9.763 16.014 1.00 88.25 94 GLN A CA 1
ATOM 692 C C . GLN A 1 94 ? -7.096 9.737 15.468 1.00 88.25 94 GLN A C 1
ATOM 694 O O . GLN A 1 94 ? -7.502 10.618 14.709 1.00 88.25 94 GLN A O 1
ATOM 699 N N . GLN A 1 95 ? -7.886 8.761 15.905 1.00 90.12 95 GLN A N 1
ATOM 700 C CA . GLN A 1 95 ? -9.274 8.590 15.487 1.00 90.12 95 GLN A CA 1
ATOM 701 C C . GLN A 1 95 ? -10.206 8.627 16.692 1.00 90.12 95 GLN A C 1
ATOM 703 O O . GLN A 1 95 ? -10.042 7.870 17.643 1.00 90.12 95 GLN A O 1
ATOM 708 N N . LYS A 1 96 ? -11.224 9.492 16.649 1.00 92.75 96 LYS A N 1
ATOM 709 C CA . LYS A 1 96 ? -12.312 9.505 17.640 1.00 92.75 96 LYS A CA 1
ATOM 710 C C . LYS A 1 96 ? -13.534 8.813 17.051 1.00 92.75 96 LYS A C 1
ATOM 712 O O . LYS A 1 96 ? -14.012 9.244 15.997 1.00 92.75 96 LYS A O 1
ATOM 717 N N . ARG A 1 97 ? -14.011 7.734 17.673 1.00 93.25 97 ARG A N 1
ATOM 718 C CA . ARG A 1 97 ? -15.089 6.890 17.129 1.00 93.25 97 ARG A CA 1
ATOM 719 C C . ARG A 1 97 ? -16.006 6.324 18.210 1.00 93.25 97 ARG A C 1
ATOM 721 O O . ARG A 1 97 ? -15.624 6.149 19.367 1.00 93.25 97 ARG A O 1
ATOM 728 N N . HIS A 1 98 ? -17.231 6.012 17.790 1.00 94.81 98 HIS A N 1
ATOM 729 C CA . HIS A 1 98 ? -18.164 5.210 18.568 1.00 94.81 98 HIS A CA 1
ATOM 730 C C . HIS A 1 98 ? -17.706 3.757 18.508 1.00 94.81 98 HIS A C 1
ATOM 732 O O . HIS A 1 98 ? -17.621 3.193 17.420 1.00 94.81 98 HIS A O 1
ATOM 738 N N . ILE A 1 99 ? -17.435 3.154 19.660 1.00 93.38 99 ILE A N 1
ATOM 739 C CA . ILE A 1 99 ? -17.042 1.748 19.753 1.00 93.38 99 ILE A CA 1
ATOM 740 C C . ILE A 1 99 ? -18.077 0.973 20.544 1.00 93.38 99 ILE A C 1
ATOM 742 O O . ILE A 1 99 ? -18.674 1.489 21.491 1.00 93.38 99 ILE A O 1
ATOM 746 N N . TRP A 1 100 ? -18.279 -0.277 20.138 1.00 93.75 100 TRP A N 1
ATOM 747 C CA . TRP A 1 100 ? -19.125 -1.224 20.833 1.00 93.75 100 TRP A CA 1
ATOM 748 C C . TRP A 1 100 ? -18.446 -2.588 20.927 1.00 93.75 100 TRP A C 1
ATOM 750 O O . TRP A 1 100 ? -18.364 -3.323 19.947 1.00 93.75 100 TRP A O 1
ATOM 760 N N . PHE A 1 101 ? -18.021 -2.944 22.134 1.00 93.00 101 PHE A N 1
ATOM 761 C CA . PHE A 1 101 ? -17.605 -4.296 22.471 1.00 93.00 101 PHE A CA 1
ATOM 762 C C . PHE A 1 101 ? -18.826 -5.099 22.914 1.00 93.00 101 PHE A C 1
ATOM 764 O O . PHE A 1 101 ? -19.502 -4.746 23.888 1.00 93.00 101 PHE A O 1
ATOM 771 N N . LYS A 1 102 ? -19.119 -6.173 22.181 1.00 93.88 102 LYS A N 1
ATOM 772 C CA . LYS A 1 102 ? -20.166 -7.141 22.510 1.00 93.88 102 LYS A CA 1
ATOM 773 C C . LYS A 1 102 ? -19.497 -8.425 22.976 1.00 93.88 102 LYS A C 1
ATOM 775 O O . LYS A 1 102 ? -19.021 -9.194 22.151 1.00 93.88 102 LYS A O 1
ATOM 780 N N . GLY A 1 103 ? -19.438 -8.628 24.285 1.00 92.00 103 GLY A N 1
ATOM 781 C CA . GLY A 1 103 ? -18.940 -9.875 24.844 1.00 92.00 103 GLY A CA 1
ATOM 782 C C . GLY A 1 103 ? -19.952 -10.990 24.618 1.00 92.00 103 GLY A C 1
ATOM 783 O O . GLY A 1 103 ? -21.108 -10.848 25.011 1.00 92.00 103 GLY A O 1
ATOM 784 N N . ASP A 1 104 ? -19.500 -12.086 24.020 1.00 91.56 104 ASP A N 1
ATOM 785 C CA . ASP A 1 104 ? -20.207 -13.367 23.979 1.00 91.56 104 ASP A CA 1
ATOM 786 C C . ASP A 1 104 ? -19.283 -14.461 24.536 1.00 91.56 104 ASP A C 1
ATOM 788 O O . ASP A 1 104 ? -18.719 -15.251 23.778 1.00 91.56 104 ASP A O 1
ATOM 792 N N . PRO A 1 105 ? -19.008 -14.451 25.852 1.00 92.00 105 PRO A N 1
ATOM 793 C CA . PRO A 1 105 ? -18.085 -15.414 26.429 1.00 92.00 105 PRO A CA 1
ATOM 794 C C . PRO A 1 105 ? -18.668 -16.831 26.342 1.00 92.00 105 PRO A C 1
ATOM 796 O O . PRO A 1 105 ? -19.887 -17.008 26.331 1.00 92.00 105 PRO A O 1
ATOM 799 N N . ALA A 1 106 ? -17.797 -17.842 26.293 1.00 90.94 106 ALA A N 1
ATOM 800 C CA . ALA A 1 106 ? -18.214 -19.246 26.285 1.00 90.94 106 ALA A CA 1
ATOM 801 C C . ALA A 1 106 ? -18.928 -19.646 27.588 1.00 90.94 106 ALA A C 1
ATOM 803 O O . ALA A 1 106 ? -19.881 -20.414 27.556 1.00 90.94 106 ALA A O 1
ATOM 804 N N . GLU A 1 107 ? -18.509 -19.063 28.712 1.00 88.62 107 GLU A N 1
ATOM 805 C CA . GLU A 1 107 ? -19.116 -19.238 30.029 1.00 88.62 107 GLU A CA 1
ATOM 806 C C . GLU A 1 107 ? -19.169 -17.895 30.769 1.00 88.62 107 GLU A C 1
ATOM 808 O O . GLU A 1 107 ? -18.339 -17.008 30.556 1.00 88.62 107 GLU A O 1
ATOM 813 N N . GLY A 1 108 ? -20.132 -17.745 31.679 1.00 88.81 108 GLY A N 1
ATOM 814 C CA . GLY A 1 108 ? -20.225 -16.581 32.559 1.00 88.81 108 GLY A CA 1
ATOM 815 C C . GLY A 1 108 ? -21.088 -15.441 32.016 1.00 88.81 108 GLY A C 1
ATOM 816 O O . GLY A 1 108 ? -22.091 -15.647 31.330 1.00 88.81 108 GLY A O 1
ATOM 817 N N . VAL A 1 109 ? -20.763 -14.214 32.430 1.00 89.94 109 VAL A N 1
ATOM 818 C CA . VAL A 1 109 ? -21.634 -13.045 32.251 1.00 89.94 109 VAL A CA 1
ATOM 819 C C . VAL A 1 109 ? -21.475 -12.445 30.856 1.00 89.94 109 VAL A C 1
ATOM 821 O O . VAL A 1 109 ? -20.395 -11.996 30.484 1.00 89.94 109 VAL A O 1
ATOM 824 N N . VAL A 1 110 ? -22.582 -12.327 30.124 1.00 93.25 110 VAL A N 1
ATOM 825 C CA . VAL A 1 110 ? -22.647 -11.600 28.851 1.00 93.25 110 VAL A CA 1
ATOM 826 C C . VAL A 1 110 ? -22.646 -10.100 29.144 1.00 93.25 110 VAL A C 1
ATOM 828 O O . VAL A 1 110 ? -23.531 -9.588 29.839 1.00 93.25 110 VAL A O 1
ATOM 831 N N . GLN A 1 111 ? -21.656 -9.382 28.615 1.00 93.31 111 GLN A N 1
ATOM 832 C CA . GLN A 1 111 ? -21.436 -7.962 28.893 1.00 93.31 111 GLN A CA 1
ATOM 833 C C . GLN A 1 111 ? -21.274 -7.160 27.605 1.00 93.31 111 GLN A C 1
ATOM 835 O O . GLN A 1 111 ? -20.764 -7.647 26.598 1.00 93.31 111 GLN A O 1
ATOM 840 N N . GLN A 1 112 ? -21.694 -5.901 27.642 1.00 94.44 112 GLN A N 1
ATOM 841 C CA . GLN A 1 112 ? -21.513 -4.956 26.551 1.00 94.44 112 GLN A CA 1
ATOM 842 C C . GLN A 1 112 ? -20.932 -3.646 27.065 1.00 94.44 112 GLN A C 1
ATOM 844 O O . GLN A 1 112 ? -21.394 -3.106 28.073 1.00 94.44 112 GLN A O 1
ATOM 849 N N . ILE A 1 113 ? -19.959 -3.117 26.326 1.00 93.19 113 ILE A N 1
ATOM 850 C CA . ILE A 1 113 ? -19.369 -1.799 26.558 1.00 93.19 113 ILE A CA 1
ATOM 851 C C . ILE A 1 113 ? -19.538 -0.992 25.279 1.00 93.19 113 ILE A C 1
ATOM 853 O O . ILE A 1 113 ? -19.059 -1.395 24.222 1.00 93.19 113 ILE A O 1
ATOM 857 N N . GLN A 1 114 ? -20.219 0.145 25.369 1.00 95.38 114 GLN A N 1
ATOM 858 C CA . GLN A 1 114 ? -20.355 1.082 24.257 1.00 95.38 114 GLN A CA 1
ATOM 859 C C . GLN A 1 114 ? -19.860 2.458 24.684 1.00 95.38 114 GLN A C 1
ATOM 861 O O . GLN A 1 114 ? -20.268 2.942 25.736 1.00 95.38 114 GLN A O 1
ATOM 866 N N . GLY A 1 115 ? -19.041 3.119 23.873 1.00 94.44 115 GLY A N 1
ATOM 867 C CA . GLY A 1 115 ? -18.510 4.427 24.237 1.00 94.44 115 GLY A CA 1
ATOM 868 C C . GLY A 1 115 ? -17.954 5.237 23.079 1.00 94.44 115 GLY A C 1
ATOM 869 O O . GLY A 1 115 ? -17.984 4.816 21.923 1.00 94.44 115 GLY A O 1
ATOM 870 N N . TRP A 1 116 ? -17.462 6.424 23.414 1.00 95.75 116 TRP A N 1
ATOM 871 C CA . TRP A 1 116 ? -16.732 7.315 22.523 1.00 95.75 116 TRP A CA 1
ATOM 872 C C . TRP A 1 116 ? -15.247 7.233 22.866 1.00 95.75 116 TRP A C 1
ATOM 874 O O . TRP A 1 116 ? -14.825 7.704 23.922 1.00 95.75 116 TRP A O 1
ATOM 884 N N . GLY A 1 117 ? -14.471 6.572 22.014 1.00 92.88 117 GLY A N 1
ATOM 885 C CA . GLY A 1 117 ? -13.050 6.330 22.245 1.00 92.88 117 GLY A CA 1
ATOM 886 C C . GLY A 1 117 ? -12.176 7.151 21.305 1.00 92.88 117 GLY A C 1
ATOM 887 O O . GLY A 1 117 ? -12.525 7.354 20.141 1.00 92.88 117 GLY A O 1
ATOM 888 N N . LEU A 1 118 ? -11.050 7.624 21.828 1.00 93.44 118 LEU A N 1
ATOM 889 C CA . LEU A 1 118 ? -9.894 8.074 21.060 1.00 93.44 118 LEU A CA 1
ATOM 890 C C . LEU A 1 118 ? -8.961 6.882 20.864 1.00 93.44 118 LEU A C 1
ATOM 892 O O . LEU A 1 118 ? -8.641 6.244 21.858 1.00 93.44 118 LEU A O 1
ATOM 896 N N . PHE A 1 119 ? -8.514 6.630 19.638 1.00 91.19 119 PHE A N 1
ATOM 897 C CA . PHE A 1 119 ? -7.577 5.564 19.286 1.00 91.19 119 PHE A CA 1
ATOM 898 C C . PHE A 1 119 ? -6.368 6.148 18.577 1.00 91.19 119 PHE A C 1
ATOM 900 O O . PHE A 1 119 ? -6.520 6.956 17.657 1.00 91.19 119 PHE A O 1
ATOM 907 N N . ILE A 1 120 ? -5.189 5.738 19.021 1.00 91.06 120 ILE A N 1
ATOM 908 C CA . ILE A 1 120 ? -3.892 6.168 18.518 1.00 91.06 120 ILE A CA 1
ATOM 909 C C . ILE A 1 120 ? -3.098 4.889 18.233 1.00 91.06 120 ILE A C 1
ATOM 911 O O . ILE A 1 120 ? -2.977 4.059 19.137 1.00 91.06 120 ILE A O 1
ATOM 915 N N . PRO A 1 121 ? -2.597 4.687 17.004 1.00 88.94 121 PRO A N 1
ATOM 916 C CA . PRO A 1 121 ? -1.665 3.603 16.729 1.00 88.94 121 PRO A CA 1
ATOM 917 C C . PRO A 1 121 ? -0.446 3.704 17.642 1.00 88.94 121 PRO A C 1
ATOM 919 O O . PRO A 1 121 ? 0.102 4.792 17.825 1.00 88.94 121 PRO A O 1
ATOM 922 N N . SER A 1 122 ? -0.035 2.585 18.225 1.00 89.06 122 SER A N 1
ATOM 923 C CA . SER A 1 122 ? 1.163 2.519 19.054 1.00 89.06 122 SER A CA 1
ATOM 924 C C . SER A 1 122 ? 1.955 1.244 18.787 1.00 89.06 122 SER A C 1
ATOM 926 O O . SER A 1 122 ? 1.439 0.278 18.222 1.00 89.06 122 SER A O 1
ATOM 928 N N . GLY A 1 123 ? 3.226 1.267 19.190 1.00 87.44 123 GLY A N 1
ATOM 929 C CA . GLY A 1 123 ? 4.179 0.199 18.905 1.00 87.44 123 GLY A CA 1
ATOM 930 C C . GLY A 1 123 ? 4.657 0.183 17.453 1.00 87.44 123 GLY A C 1
ATOM 931 O O . GLY A 1 123 ? 4.360 1.087 16.670 1.00 87.44 123 GLY A O 1
ATOM 932 N N . ASP A 1 124 ? 5.402 -0.869 17.126 1.00 84.06 124 ASP A N 1
ATOM 933 C CA . ASP A 1 124 ? 5.959 -1.094 15.796 1.00 84.06 124 ASP A CA 1
ATOM 934 C C . ASP A 1 124 ? 5.087 -2.083 15.015 1.00 84.06 124 ASP A C 1
ATOM 936 O O . ASP A 1 124 ? 4.612 -3.080 15.565 1.00 84.06 124 ASP A O 1
ATOM 940 N N . LEU A 1 125 ? 4.900 -1.823 13.719 1.00 85.69 125 LEU A N 1
ATOM 941 C CA . LEU A 1 125 ? 4.256 -2.751 12.793 1.00 85.69 125 LEU A CA 1
ATOM 942 C C . LEU A 1 125 ? 5.340 -3.477 11.994 1.00 85.69 125 LEU A C 1
ATOM 944 O O . LEU A 1 125 ? 5.959 -2.894 11.105 1.00 85.69 125 LEU A O 1
ATOM 948 N N . SER A 1 126 ? 5.579 -4.745 12.321 1.00 86.44 126 SER A N 1
ATOM 949 C CA . SER A 1 126 ? 6.486 -5.598 11.547 1.00 86.44 126 SER A CA 1
ATOM 950 C C . SER A 1 126 ? 5.720 -6.234 10.391 1.00 86.44 126 SER A C 1
ATOM 952 O O . SER A 1 126 ? 4.818 -7.027 10.632 1.00 86.44 126 SER A O 1
ATOM 954 N N . LEU A 1 127 ? 6.080 -5.870 9.157 1.00 85.81 127 LEU A N 1
ATOM 955 C CA . LEU A 1 127 ? 5.449 -6.368 7.921 1.00 85.81 127 LEU A CA 1
ATOM 956 C C . LEU A 1 127 ? 6.081 -7.666 7.393 1.00 85.81 127 LEU A C 1
ATOM 958 O O . LEU A 1 127 ? 5.584 -8.283 6.458 1.00 85.81 127 LEU A O 1
ATOM 962 N N . ILE A 1 128 ? 7.236 -8.052 7.940 1.00 88.94 128 ILE A N 1
ATOM 963 C CA . ILE A 1 128 ? 7.945 -9.281 7.584 1.00 88.94 128 ILE A CA 1
ATOM 964 C C . ILE A 1 128 ? 8.424 -9.917 8.884 1.00 88.94 128 ILE A C 1
ATOM 966 O O . ILE A 1 128 ? 9.152 -9.289 9.654 1.00 88.94 128 ILE A O 1
ATOM 970 N N . GLY A 1 129 ? 8.018 -11.159 9.127 1.00 89.38 129 GLY A N 1
ATOM 971 C CA . GLY A 1 129 ? 8.385 -11.915 10.317 1.00 89.38 129 GLY A CA 1
ATOM 972 C C . GLY A 1 129 ? 7.745 -13.301 10.338 1.00 89.38 129 GLY A C 1
ATOM 973 O O . GLY A 1 129 ? 6.957 -13.641 9.458 1.00 89.38 129 GLY A O 1
ATOM 974 N N . ASP A 1 130 ? 8.105 -14.090 11.350 1.00 92.00 130 ASP A N 1
ATOM 975 C CA . ASP A 1 130 ? 7.589 -15.454 11.533 1.00 92.00 130 ASP A CA 1
ATOM 976 C C . ASP A 1 130 ? 6.210 -15.478 12.219 1.00 92.00 130 ASP A C 1
ATOM 978 O O . ASP A 1 130 ? 5.447 -16.434 12.069 1.00 92.00 130 ASP A O 1
ATOM 982 N N . ASP A 1 131 ? 5.895 -14.428 12.980 1.00 88.56 131 ASP A N 1
ATOM 983 C CA . ASP A 1 131 ? 4.642 -14.294 13.716 1.00 88.56 131 ASP A CA 1
ATOM 984 C C . ASP A 1 131 ? 3.542 -13.642 12.870 1.00 88.56 131 ASP A C 1
ATOM 986 O O . ASP A 1 131 ? 3.791 -12.912 11.911 1.00 88.56 131 ASP A O 1
ATOM 990 N N . TRP A 1 132 ? 2.293 -13.867 13.280 1.00 87.44 132 TRP A N 1
ATOM 991 C CA . TRP A 1 132 ? 1.148 -13.163 12.710 1.00 87.44 132 TRP A CA 1
ATOM 992 C C . TRP A 1 132 ? 1.252 -11.659 12.965 1.00 87.44 132 TRP A C 1
ATOM 994 O O . TRP A 1 132 ? 1.527 -11.223 14.088 1.00 87.44 132 TRP A O 1
ATOM 1004 N N . GLU A 1 133 ? 0.951 -10.869 11.936 1.00 89.62 133 GLU A N 1
ATOM 1005 C CA . GLU A 1 133 ? 0.913 -9.417 12.051 1.00 89.62 133 GLU A CA 1
ATOM 1006 C C . GLU A 1 133 ? -0.140 -8.978 13.070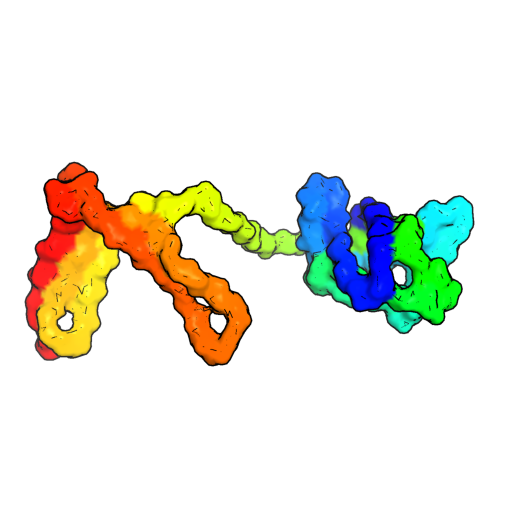 1.00 89.62 133 GLU A C 1
ATOM 1008 O O . GLU A 1 133 ? -1.307 -9.374 13.025 1.00 89.62 133 GLU A O 1
ATOM 1013 N N . ASN A 1 134 ? 0.281 -8.116 13.990 1.00 87.62 134 ASN A N 1
ATOM 1014 C CA . ASN A 1 134 ? -0.593 -7.478 14.956 1.00 87.62 134 ASN A CA 1
ATOM 1015 C C . ASN A 1 134 ? -0.339 -5.975 14.918 1.00 87.62 134 ASN A C 1
ATOM 1017 O O . ASN A 1 134 ? 0.806 -5.531 14.958 1.00 87.62 134 ASN A O 1
ATOM 1021 N N . PHE A 1 135 ? -1.412 -5.188 14.892 1.00 87.06 135 PHE A N 1
ATOM 1022 C CA . PHE A 1 135 ? -1.337 -3.745 15.091 1.00 87.06 135 PHE A CA 1
ATOM 1023 C C . PHE A 1 135 ? -1.934 -3.400 16.454 1.00 87.06 135 PHE A C 1
ATOM 1025 O O . PHE A 1 135 ? -2.973 -3.937 16.847 1.00 87.06 135 PHE A O 1
ATOM 1032 N N . THR A 1 136 ? -1.284 -2.494 17.180 1.00 90.12 136 THR A N 1
ATOM 1033 C CA . THR A 1 136 ? -1.753 -2.064 18.499 1.00 90.12 136 THR A CA 1
ATOM 1034 C C . THR A 1 136 ? -2.367 -0.678 18.406 1.00 90.12 136 THR A C 1
ATOM 1036 O O . THR A 1 136 ? -1.833 0.229 17.768 1.00 90.12 136 THR A O 1
ATOM 1039 N N . LEU A 1 137 ? -3.523 -0.519 19.047 1.00 89.38 137 LEU A N 1
ATOM 1040 C CA . LEU A 1 137 ? -4.152 0.776 19.256 1.00 89.38 137 LEU A CA 1
ATOM 1041 C C . LEU A 1 137 ? -4.227 1.043 20.753 1.00 89.38 137 LEU A C 1
ATOM 1043 O O . LEU A 1 137 ? -4.880 0.306 21.494 1.00 89.38 137 LEU A O 1
ATOM 1047 N N . GLU A 1 138 ? -3.629 2.141 21.184 1.00 90.88 138 GLU A N 1
ATOM 1048 C CA . GLU A 1 138 ? -3.884 2.702 22.500 1.00 90.88 138 GLU A CA 1
ATOM 1049 C C . GLU A 1 138 ? -5.108 3.602 22.444 1.00 90.88 138 GLU A C 1
ATOM 1051 O O . GLU A 1 138 ? -5.318 4.346 21.482 1.00 90.88 138 GLU A O 1
ATOM 1056 N N . GLY A 1 139 ? -5.939 3.548 23.484 1.00 88.81 139 GLY A N 1
ATOM 1057 C CA . GLY A 1 139 ? -7.138 4.361 23.497 1.00 88.81 139 GLY A CA 1
ATOM 1058 C C . GLY A 1 139 ? -7.614 4.813 24.860 1.00 88.81 139 GLY A C 1
ATOM 1059 O O . GLY A 1 139 ? -7.397 4.167 25.882 1.00 88.81 139 GLY A O 1
ATOM 1060 N N . ASN A 1 140 ? -8.299 5.954 24.844 1.00 91.38 140 ASN A N 1
ATOM 1061 C CA . ASN A 1 140 ? -8.908 6.580 26.010 1.00 91.38 140 ASN A CA 1
ATOM 1062 C C . ASN A 1 140 ? -10.393 6.834 25.752 1.00 91.38 140 ASN A C 1
ATOM 1064 O O . ASN A 1 140 ? -10.775 7.322 24.683 1.00 91.38 140 ASN A O 1
ATOM 1068 N N . TRP A 1 141 ? -11.238 6.562 26.747 1.00 93.56 141 TRP A N 1
ATOM 1069 C CA . TRP A 1 141 ? -12.645 6.954 26.699 1.00 93.56 141 TRP A CA 1
ATOM 1070 C C . TRP A 1 141 ? -12.775 8.460 26.908 1.00 93.56 141 TRP A C 1
ATOM 1072 O O . TRP A 1 141 ? -12.245 9.023 27.865 1.00 93.56 141 TRP A O 1
ATOM 1082 N N . LEU A 1 142 ? -13.502 9.116 26.011 1.00 93.44 142 LEU A N 1
ATOM 1083 C CA . LEU A 1 142 ? -13.746 10.549 26.051 1.00 93.44 142 LEU A CA 1
ATOM 1084 C C . LEU A 1 142 ? -15.205 10.824 26.398 1.00 93.44 142 LEU A C 1
ATOM 1086 O O . LEU A 1 142 ? -16.116 10.167 25.892 1.00 93.44 142 LEU A O 1
ATOM 1090 N N . ALA A 1 143 ? -15.438 11.849 27.217 1.00 92.81 143 ALA A N 1
ATOM 1091 C CA . ALA A 1 143 ? -16.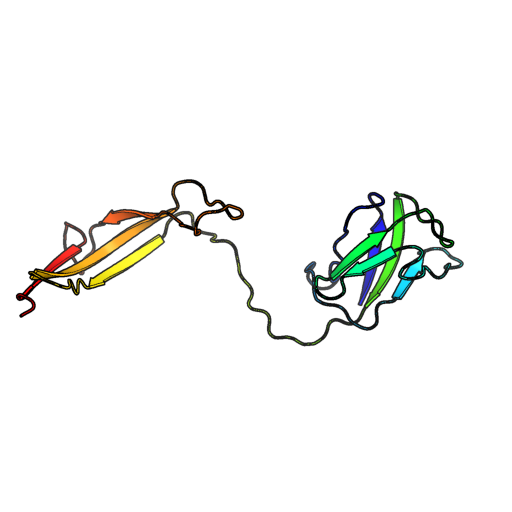786 12.306 27.515 1.00 92.81 143 ALA A CA 1
ATOM 1092 C C . ALA A 1 143 ? -17.546 12.642 26.221 1.00 92.81 143 ALA A C 1
ATOM 1094 O O . ALA A 1 143 ? -17.032 13.321 25.329 1.00 92.81 143 ALA A O 1
ATOM 1095 N N . HIS A 1 144 ? -18.788 12.176 26.132 1.00 93.19 144 HIS A N 1
ATOM 1096 C CA . HIS A 1 144 ? -19.653 12.411 24.982 1.00 93.19 144 HIS A CA 1
ATOM 1097 C C . HIS A 1 144 ? -21.109 12.449 25.440 1.00 93.19 144 HIS A C 1
ATOM 1099 O O . HIS A 1 144 ? -21.507 11.677 26.314 1.00 93.19 144 HIS A O 1
ATOM 1105 N N . SER A 1 145 ? -21.928 13.314 24.841 1.00 93.38 145 SER A N 1
ATOM 1106 C CA . SER A 1 145 ? -23.324 13.532 25.257 1.00 93.38 145 SER A CA 1
ATOM 1107 C C . SER A 1 145 ? -24.149 12.237 25.305 1.00 93.38 145 SER A C 1
ATOM 1109 O O . SER A 1 145 ? -24.953 12.047 26.212 1.00 93.38 145 SER A O 1
ATOM 1111 N N . LEU A 1 146 ? -23.889 11.304 24.385 1.00 92.12 146 LEU A N 1
ATOM 1112 C CA . LEU A 1 146 ? -24.573 10.005 24.311 1.00 92.12 146 LEU A CA 1
ATOM 1113 C C . LEU A 1 146 ? -24.156 8.989 25.392 1.00 92.12 146 LEU A C 1
ATOM 1115 O O . LEU A 1 146 ? -24.910 8.046 25.652 1.00 92.12 146 LEU A O 1
ATOM 1119 N N . TYR A 1 147 ? -22.989 9.159 26.022 1.00 90.06 147 TYR A N 1
ATOM 1120 C CA . TYR A 1 147 ? -22.409 8.195 26.975 1.00 90.06 147 TYR A CA 1
ATOM 1121 C C . TYR A 1 147 ? -22.095 8.791 28.350 1.00 90.06 147 TYR A C 1
ATOM 1123 O O . TYR A 1 147 ? -21.651 8.083 29.248 1.00 90.06 147 TYR A O 1
ATOM 1131 N N . GLY A 1 148 ? -22.365 10.080 28.543 1.00 88.12 148 GLY A N 1
ATOM 1132 C CA . GLY A 1 148 ? -22.108 10.776 29.795 1.00 88.12 148 GLY A CA 1
ATOM 1133 C C . GLY A 1 148 ? -20.626 11.085 30.021 1.00 88.12 148 GLY A C 1
ATOM 1134 O O . GLY A 1 148 ? -19.796 11.026 29.112 1.00 88.12 148 GLY A O 1
ATOM 1135 N N . LYS A 1 149 ? -20.301 11.452 31.266 1.00 83.56 149 LYS A N 1
ATOM 1136 C CA . LYS A 1 149 ? -18.977 11.973 31.650 1.00 83.56 149 LYS A CA 1
ATOM 1137 C C . LYS A 1 149 ? -17.851 10.941 31.556 1.00 83.56 149 LYS A C 1
ATOM 1139 O O . LYS A 1 149 ? -16.725 11.324 31.281 1.00 83.56 149 LYS A O 1
ATOM 1144 N N . LEU A 1 150 ? -18.159 9.661 31.770 1.00 83.75 150 LEU A N 1
ATOM 1145 C CA . LEU A 1 150 ? -17.185 8.568 31.672 1.00 83.75 150 LEU A CA 1
ATOM 1146 C C . LEU A 1 150 ? -16.893 8.162 30.222 1.00 83.75 150 LEU A C 1
ATOM 1148 O O . LEU A 1 150 ? -15.970 7.397 29.978 1.00 83.75 150 LEU A O 1
ATOM 1152 N N . GLY A 1 151 ? -17.685 8.644 29.259 1.00 88.19 151 GLY A N 1
ATOM 1153 C CA . GLY A 1 151 ? -17.478 8.346 27.844 1.00 88.19 151 GLY A CA 1
ATOM 1154 C C . GLY A 1 151 ? -17.932 6.959 27.398 1.00 88.19 151 GLY A C 1
ATOM 1155 O O . GLY A 1 151 ? -17.953 6.705 26.197 1.00 88.19 151 GLY A O 1
ATOM 1156 N N . PHE A 1 152 ? -18.369 6.088 28.314 1.00 93.00 152 PHE A N 1
ATOM 1157 C CA . PHE A 1 152 ? -18.917 4.774 27.988 1.00 93.00 152 PHE A CA 1
ATOM 1158 C C . PHE A 1 152 ? -20.114 4.387 28.867 1.00 93.00 152 PHE A C 1
ATOM 1160 O O . PHE A 1 152 ? -20.328 4.911 29.960 1.00 93.00 152 PHE A O 1
ATOM 1167 N N . LYS A 1 153 ? -20.893 3.430 28.367 1.00 92.62 153 LYS A N 1
ATOM 1168 C CA . LYS A 1 153 ? -21.959 2.716 29.065 1.00 92.62 153 LYS A CA 1
ATOM 1169 C C . LYS A 1 153 ? -21.587 1.243 29.150 1.00 92.62 153 LYS A C 1
ATOM 1171 O O . LYS A 1 153 ? -21.175 0.649 28.156 1.00 92.62 153 LYS A O 1
ATOM 1176 N N . TYR A 1 154 ? -21.789 0.668 30.327 1.00 92.06 154 TYR A N 1
ATOM 1177 C CA . TYR A 1 154 ? -21.671 -0.762 30.579 1.00 92.06 154 TYR A CA 1
ATOM 1178 C C . TYR A 1 154 ? -23.062 -1.370 30.762 1.00 92.06 154 TYR A C 1
ATOM 1180 O O . TYR A 1 154 ? -23.921 -0.776 31.421 1.00 92.06 154 TYR A O 1
ATOM 1188 N N . LYS A 1 155 ? -23.287 -2.556 30.195 1.00 92.19 155 LYS A N 1
ATOM 1189 C CA . LYS A 1 155 ? -24.523 -3.317 30.377 1.00 92.19 155 LYS A CA 1
ATOM 1190 C C . LYS A 1 155 ? -24.226 -4.806 30.530 1.00 92.19 155 LYS A C 1
ATOM 1192 O O . LYS A 1 155 ? -23.637 -5.413 29.642 1.00 92.19 155 LYS A O 1
ATOM 1197 N N . GLN A 1 156 ? -24.715 -5.396 31.615 1.00 91.19 156 GLN A N 1
ATOM 1198 C CA . GLN A 1 156 ? -24.795 -6.844 31.796 1.00 91.19 156 GLN A CA 1
ATOM 1199 C C . GLN A 1 156 ? -26.109 -7.359 31.197 1.00 91.19 156 GLN A C 1
ATOM 1201 O O . GLN A 1 156 ? -27.176 -6.817 31.486 1.00 91.19 156 GLN A O 1
ATOM 1206 N N . LEU A 1 157 ? -26.035 -8.382 30.346 1.00 87.81 157 LEU A N 1
ATOM 1207 C CA . LEU A 1 157 ? -27.187 -8.949 29.635 1.00 87.81 157 LEU A CA 1
ATOM 1208 C C . LEU A 1 157 ? -27.696 -10.266 30.223 1.00 87.81 157 LEU A C 1
ATOM 1210 O O . LEU A 1 157 ? -28.772 -10.713 29.843 1.00 87.81 157 LEU A O 1
ATOM 1214 N N . GLY A 1 158 ? -26.954 -10.862 31.153 1.00 86.94 158 GLY A N 1
ATOM 1215 C CA . GLY A 1 158 ? -27.309 -12.128 31.786 1.00 86.94 158 GLY A CA 1
ATOM 1216 C C . GLY A 1 158 ? -26.104 -13.051 31.893 1.00 86.94 158 GLY A C 1
ATOM 1217 O O . GLY A 1 158 ? -24.968 -12.616 31.707 1.00 86.94 158 GLY A O 1
ATOM 1218 N N . VAL A 1 159 ? -26.365 -14.314 32.212 1.00 84.75 159 VAL A N 1
ATOM 1219 C CA . VAL A 1 159 ? -25.363 -15.384 32.246 1.00 84.75 159 VAL A CA 1
ATOM 1220 C C . VAL A 1 159 ? -25.652 -16.310 31.074 1.00 84.75 159 VAL A C 1
ATOM 1222 O O . VAL A 1 159 ? -26.816 -16.638 30.836 1.00 84.75 159 VAL A O 1
ATOM 1225 N N . ARG A 1 160 ? -24.618 -16.688 30.323 1.00 76.06 160 ARG A N 1
ATOM 1226 C CA . ARG A 1 160 ? -24.753 -17.721 29.297 1.00 76.06 160 ARG A CA 1
ATOM 1227 C C . ARG A 1 160 ? -24.982 -19.057 30.006 1.00 76.06 160 ARG A C 1
ATOM 1229 O O . ARG A 1 160 ? -24.208 -19.405 30.895 1.00 76.06 160 ARG A O 1
ATOM 1236 N N . ALA A 1 161 ? -26.100 -19.699 29.672 1.00 63.22 161 ALA A N 1
ATOM 1237 C CA . ALA A 1 161 ? -26.491 -21.001 30.204 1.00 63.22 161 ALA A CA 1
ATOM 1238 C C . ALA A 1 161 ? -25.623 -22.122 29.630 1.00 63.22 161 ALA A C 1
ATOM 1240 O O . ALA A 1 161 ? -25.206 -21.980 28.455 1.00 63.22 161 ALA A O 1
#

Secondary structure (DSSP, 8-state):
-EEEEE---SSSEEE-B-TTTS-B---EEEEEEE-SSSPPBP-BTTTEEEETTTTEEEE-S-SSS---TT-EEEEEEEPPP-----------S-EEEEEEEE---SSEEEEEEEEEEEEEEES---SSSSSPP--EEEEEE--BTTTBTTSEEEEEEEEE-

Organism: NCBI:txid412755

Foldseek 3Di:
DKDKDQAAAAPDKDADADPPPRDGAQWDPKFKWFPDPDIDGDDDPFQWDDPNHGRIIHGHCRGPPRDDGGTIMIIDTDGDDDDDDDDDDDPDQKDWDWDKDFDDDPWFWGKIKIFTKIWGWDDDFDPDDPDDTDTDIDMAQCADPVAHHRGMDMDTPGTDD

Sequence (161 aa):
SAVDLTVVELGIWHEILDAADGQVYNLTGVSVTDDEVSPVAIVENEDYILDAVHGQILFFGDGPGLIVPTDVVEITATIPADTILQVEGGTQPQQKRHIWFKGDPAEGVVQQIQGWGLFIPSGDLSLIGDDWENFTLEGNWLAHSLYGKLGFKYKQLGVRA

pLDDT: mean 87.58, std 6.76, range [60.03, 96.12]